Protein AF-K3WLY5-F1 (afdb_monomer_lite)

Radius of gyration: 15.98 Å; chains: 1; bounding box: 33×36×54 Å

Foldseek 3Di:
DDDDDDDPPPQLFEAEEAEDPPAPPRVVVSVLRVVLRVVCSVVSVVVVAHADYEYEDDDPPQQCAWDADPLRPYIYGHQAGPVGSNDGDPSVVRSVRVVVNNVVNPDDDPPPPPDDD

Structure (mmCIF, N/CA/C/O backbone):
data_AF-K3WLY5-F1
#
_entry.id   AF-K3WLY5-F1
#
loop_
_atom_site.group_PDB
_atom_site.id
_atom_site.type_symbol
_atom_site.label_atom_id
_atom_site.label_alt_id
_atom_site.label_comp_id
_atom_site.label_asym_id
_atom_site.label_entity_id
_atom_site.label_seq_id
_atom_site.pdbx_PDB_ins_code
_atom_site.Cartn_x
_atom_site.Cartn_y
_atom_site.Cartn_z
_atom_site.occupancy
_atom_site.B_iso_or_equiv
_atom_site.auth_seq_id
_atom_site.auth_comp_id
_atom_site.auth_asym_id
_atom_site.auth_atom_id
_atom_site.pdbx_PDB_model_num
ATOM 1 N N . MET A 1 1 ? -21.144 -16.301 39.085 1.00 41.06 1 MET A N 1
ATOM 2 C CA . MET A 1 1 ? -20.205 -16.754 38.037 1.00 41.06 1 MET A CA 1
ATOM 3 C C . MET A 1 1 ? -20.958 -16.768 36.715 1.00 41.06 1 MET A C 1
ATOM 5 O O . MET A 1 1 ? -21.636 -17.739 36.417 1.00 41.06 1 MET A O 1
ATOM 9 N N . ALA A 1 2 ? -20.947 -15.645 35.995 1.00 38.16 2 ALA A N 1
ATOM 10 C CA . ALA A 1 2 ? -21.610 -15.505 34.701 1.00 38.16 2 ALA A CA 1
ATOM 11 C C . ALA A 1 2 ? -20.533 -15.454 33.615 1.00 38.16 2 ALA A C 1
ATOM 13 O O . ALA A 1 2 ? -19.669 -14.580 33.631 1.00 38.16 2 ALA A O 1
ATOM 14 N N . MET A 1 3 ? -20.579 -16.426 32.708 1.00 43.91 3 MET A N 1
ATOM 15 C CA . MET A 1 3 ? -19.790 -16.453 31.483 1.00 43.91 3 MET A CA 1
ATOM 16 C C . MET A 1 3 ? -20.284 -15.315 30.580 1.00 43.91 3 MET A C 1
ATOM 18 O O . MET A 1 3 ? -21.345 -15.429 29.967 1.00 43.91 3 MET A O 1
ATOM 22 N N . MET A 1 4 ? -19.545 -14.204 30.510 1.00 43.31 4 MET A N 1
ATOM 23 C CA . MET A 1 4 ? -19.746 -13.222 29.445 1.00 43.31 4 MET A CA 1
ATOM 24 C C . MET A 1 4 ? -19.170 -13.808 28.159 1.00 43.31 4 MET A C 1
ATOM 26 O O . MET A 1 4 ? -17.964 -14.012 28.032 1.00 43.31 4 MET A O 1
ATOM 30 N N . GLN A 1 5 ? -20.065 -14.119 27.226 1.00 39.72 5 GLN A N 1
ATOM 31 C CA . GLN A 1 5 ? -19.727 -14.541 25.876 1.00 39.72 5 GLN A CA 1
ATOM 32 C C . GLN A 1 5 ? -18.883 -13.446 25.212 1.00 39.72 5 GLN A C 1
ATOM 34 O O . GLN A 1 5 ? -19.309 -12.294 25.120 1.00 39.72 5 GLN A O 1
ATOM 39 N N . GLY A 1 6 ? -17.673 -13.805 24.783 1.00 41.97 6 GLY A N 1
ATOM 40 C CA . GLY A 1 6 ? -16.788 -12.921 24.037 1.00 41.97 6 GLY A CA 1
ATOM 41 C C . GLY A 1 6 ? -17.413 -12.570 22.691 1.00 41.97 6 GLY A C 1
ATOM 42 O O . GLY A 1 6 ? -17.393 -13.377 21.764 1.00 41.97 6 GLY A O 1
ATOM 43 N N . GLY A 1 7 ? -17.968 -11.362 22.590 1.00 38.62 7 GLY A N 1
ATOM 44 C CA . GLY A 1 7 ? -18.287 -10.746 21.309 1.00 38.62 7 GLY A CA 1
ATOM 45 C C . GLY A 1 7 ? -17.006 -10.641 20.486 1.00 38.62 7 GLY A C 1
ATOM 46 O O . GLY A 1 7 ? -15.993 -10.149 20.984 1.00 38.62 7 GLY A O 1
ATOM 47 N N . GLY A 1 8 ? -17.029 -11.161 19.256 1.00 41.44 8 GLY A N 1
ATOM 48 C CA . GLY A 1 8 ? -15.882 -11.124 18.355 1.00 41.44 8 GLY A CA 1
ATOM 49 C C . GLY A 1 8 ? -15.352 -9.699 18.246 1.00 41.44 8 GLY A C 1
ATOM 50 O O . GLY A 1 8 ? -16.084 -8.802 17.834 1.00 41.44 8 GLY A O 1
ATOM 51 N N . ALA A 1 9 ? -14.105 -9.489 18.667 1.00 48.44 9 ALA A N 1
ATOM 52 C CA . ALA A 1 9 ? -13.471 -8.185 18.614 1.00 48.44 9 ALA A CA 1
ATOM 53 C C . ALA A 1 9 ? -13.486 -7.694 17.160 1.00 48.44 9 ALA A C 1
ATOM 55 O O . ALA A 1 9 ? -12.812 -8.259 16.296 1.00 48.44 9 ALA A O 1
ATOM 56 N N . GLU A 1 10 ? -14.284 -6.664 16.884 1.00 52.81 10 GLU A N 1
ATOM 57 C CA . GLU A 1 10 ? -14.197 -5.876 15.659 1.00 52.81 10 GLU A CA 1
ATOM 58 C C . GLU A 1 10 ? -12.749 -5.373 15.553 1.00 52.81 10 GLU A C 1
ATOM 60 O O . GLU A 1 10 ? -12.343 -4.453 16.260 1.00 52.81 10 GLU A O 1
ATOM 65 N N . SER A 1 11 ? -11.923 -6.029 14.735 1.00 63.12 11 SER A N 1
ATOM 66 C CA . SER A 1 11 ? -10.518 -5.660 14.619 1.00 63.12 11 SER A CA 1
ATOM 67 C C . SER A 1 11 ? -10.392 -4.361 13.822 1.00 63.12 11 SER A C 1
ATOM 69 O O . SER A 1 11 ? -10.817 -4.270 12.666 1.00 63.12 11 SER A O 1
ATOM 71 N N . PHE A 1 12 ? -9.768 -3.347 14.427 1.00 77.44 12 PHE A N 1
ATOM 72 C CA . PHE A 1 12 ? -9.370 -2.088 13.779 1.00 77.44 12 PHE A CA 1
ATOM 73 C C . PHE A 1 12 ? -8.144 -2.293 12.875 1.00 77.44 12 PHE A C 1
ATOM 75 O O . PHE A 1 12 ? -7.133 -1.603 12.964 1.00 77.44 12 PHE A O 1
ATOM 82 N N . ALA A 1 13 ? -8.226 -3.312 12.025 1.00 84.06 13 ALA A N 1
ATOM 83 C CA . ALA A 1 13 ? -7.150 -3.806 11.187 1.00 84.06 13 ALA A CA 1
ATOM 84 C C . ALA A 1 13 ? -7.502 -3.671 9.702 1.00 84.06 13 ALA A C 1
ATOM 86 O O . ALA A 1 13 ? -8.632 -3.358 9.307 1.00 84.06 13 ALA A O 1
ATOM 87 N N . ILE A 1 14 ? -6.505 -3.930 8.860 1.00 94.12 14 ILE A N 1
ATOM 88 C CA . ILE A 1 14 ? -6.682 -3.982 7.413 1.00 94.12 14 ILE A CA 1
ATOM 89 C C . ILE A 1 14 ? -7.200 -5.368 7.023 1.00 94.12 14 ILE A C 1
ATOM 91 O O . ILE A 1 14 ? -6.548 -6.373 7.281 1.00 94.12 14 ILE A O 1
ATOM 95 N N . GLY A 1 15 ? -8.370 -5.428 6.381 1.00 95.00 15 GLY A N 1
ATOM 96 C CA . GLY A 1 15 ? -9.037 -6.699 6.074 1.00 95.00 15 GLY A CA 1
ATOM 97 C C . GLY A 1 15 ? -8.320 -7.552 5.020 1.00 95.00 15 GLY A C 1
ATOM 98 O O . GLY A 1 15 ? -8.061 -8.731 5.240 1.00 95.00 15 GLY A O 1
ATOM 99 N N . LYS A 1 16 ? -8.031 -6.990 3.840 1.00 97.38 16 LYS A N 1
ATOM 100 C CA . LYS A 1 16 ? -7.299 -7.683 2.763 1.00 97.38 16 LYS A CA 1
ATOM 101 C C . LYS A 1 16 ? -6.189 -6.797 2.218 1.00 97.38 16 LYS A C 1
ATOM 103 O O . LYS A 1 16 ? -6.454 -5.653 1.856 1.00 97.38 16 LYS A O 1
ATOM 108 N N . VAL A 1 17 ? -4.996 -7.363 2.068 1.00 98.31 17 VAL A N 1
ATOM 109 C CA . VAL A 1 17 ? -3.824 -6.701 1.483 1.00 98.31 17 VAL A CA 1
ATOM 110 C C . VAL A 1 17 ? -3.459 -7.395 0.172 1.00 98.31 17 VAL A C 1
ATOM 112 O O . VAL A 1 17 ? -3.335 -8.620 0.156 1.00 98.31 17 VAL A O 1
ATOM 115 N N . ARG A 1 18 ? -3.359 -6.662 -0.947 1.00 98.44 18 ARG A N 1
ATOM 116 C CA . ARG A 1 18 ? -3.103 -7.274 -2.269 1.00 98.44 18 ARG A CA 1
ATOM 117 C C . ARG A 1 18 ? -2.211 -6.435 -3.183 1.00 98.44 18 ARG A C 1
ATOM 119 O O . ARG A 1 18 ? -2.616 -5.353 -3.602 1.00 98.44 18 ARG A O 1
ATOM 126 N N . ALA A 1 19 ? -1.084 -7.008 -3.592 1.00 98.44 19 ALA A N 1
ATOM 127 C CA . ALA A 1 19 ? -0.271 -6.525 -4.708 1.00 98.44 19 ALA A CA 1
ATOM 128 C C . ALA A 1 19 ? -0.872 -6.880 -6.088 1.00 98.44 19 ALA A C 1
ATOM 130 O O . ALA A 1 19 ? -1.716 -7.779 -6.215 1.00 98.44 19 ALA A O 1
ATOM 131 N N . LEU A 1 20 ? -0.420 -6.197 -7.144 1.00 97.94 20 LEU A N 1
ATOM 132 C CA . LEU A 1 20 ? -0.812 -6.461 -8.529 1.00 97.94 20 LEU A CA 1
ATOM 133 C C . LEU A 1 20 ? -0.248 -7.804 -9.011 1.00 97.94 20 LEU A C 1
ATOM 135 O O . LEU A 1 20 ? 0.957 -8.034 -9.019 1.00 97.94 20 LEU A O 1
ATOM 139 N N . VAL A 1 21 ? -1.130 -8.687 -9.487 1.00 95.62 21 VAL A N 1
ATOM 140 C CA . VAL A 1 21 ? -0.780 -10.079 -9.833 1.00 95.62 21 VAL A CA 1
ATOM 141 C C . VAL A 1 21 ? 0.187 -10.180 -11.019 1.00 95.62 21 VAL A C 1
ATOM 143 O O . VAL A 1 21 ? 1.036 -11.061 -11.040 1.00 95.62 21 VAL A O 1
ATOM 146 N N . ARG A 1 22 ? 0.074 -9.284 -12.006 1.00 93.94 22 ARG A N 1
ATOM 147 C CA . ARG A 1 22 ? 0.825 -9.343 -13.275 1.00 93.94 22 ARG A CA 1
ATOM 148 C C . ARG A 1 22 ? 1.984 -8.339 -13.340 1.00 93.94 22 ARG A C 1
ATOM 150 O O . ARG A 1 22 ? 2.295 -7.828 -14.413 1.00 93.94 22 ARG A O 1
ATOM 157 N N . ARG A 1 23 ? 2.586 -7.997 -12.196 1.00 93.38 23 ARG A N 1
ATOM 158 C CA . ARG A 1 23 ? 3.748 -7.096 -12.116 1.00 93.38 23 ARG A CA 1
ATOM 159 C C . ARG A 1 23 ? 5.001 -7.850 -11.654 1.00 93.38 23 ARG A C 1
ATOM 161 O O . ARG A 1 23 ? 4.881 -8.781 -10.858 1.00 93.38 23 ARG A O 1
ATOM 168 N N . PRO A 1 24 ? 6.198 -7.461 -12.133 1.00 95.38 24 PRO A N 1
ATOM 169 C CA . PRO A 1 24 ? 7.446 -8.086 -11.705 1.00 95.38 24 PRO A CA 1
ATOM 170 C C . PRO A 1 24 ? 7.650 -7.894 -10.201 1.00 95.38 24 PRO A C 1
ATOM 172 O O . PRO A 1 24 ? 7.224 -6.884 -9.639 1.00 95.38 24 PRO A O 1
ATOM 175 N N . ARG A 1 25 ? 8.327 -8.840 -9.543 1.00 97.38 25 ARG A N 1
ATOM 176 C CA . ARG A 1 25 ? 8.603 -8.772 -8.095 1.00 97.38 25 ARG A CA 1
ATOM 177 C C . ARG A 1 25 ? 7.329 -8.610 -7.250 1.00 97.38 25 ARG A C 1
ATOM 179 O O . ARG A 1 25 ? 7.289 -7.832 -6.301 1.00 97.38 25 ARG A O 1
ATOM 186 N N . ARG A 1 26 ? 6.250 -9.304 -7.628 1.00 97.62 26 ARG A N 1
ATOM 187 C CA . ARG A 1 26 ? 4.959 -9.272 -6.917 1.00 97.62 26 ARG A CA 1
ATOM 188 C C . ARG A 1 26 ? 5.113 -9.569 -5.423 1.00 97.62 26 ARG A C 1
ATOM 190 O O . ARG A 1 26 ? 4.464 -8.919 -4.614 1.00 97.62 26 ARG A O 1
ATOM 197 N N . ASP A 1 27 ? 5.940 -10.541 -5.062 1.00 98.31 27 ASP A N 1
ATOM 198 C CA . ASP A 1 27 ? 6.056 -10.964 -3.665 1.00 98.31 27 ASP A CA 1
ATOM 199 C C . ASP A 1 27 ? 6.749 -9.898 -2.803 1.00 98.31 27 ASP A C 1
ATOM 201 O O . ASP A 1 27 ? 6.334 -9.669 -1.671 1.00 98.31 27 ASP A O 1
ATOM 205 N N . ASP A 1 28 ? 7.714 -9.158 -3.363 1.00 98.44 28 ASP A N 1
ATOM 206 C CA . ASP A 1 28 ? 8.297 -7.976 -2.711 1.00 98.44 28 ASP A CA 1
ATOM 207 C C . ASP A 1 28 ? 7.245 -6.874 -2.523 1.00 98.44 28 ASP A C 1
ATOM 209 O O . ASP A 1 28 ? 7.146 -6.278 -1.454 1.00 98.44 28 ASP A O 1
ATOM 213 N N . ALA A 1 29 ? 6.409 -6.637 -3.540 1.00 98.69 29 ALA A N 1
ATOM 214 C CA . ALA A 1 29 ? 5.308 -5.678 -3.459 1.00 98.69 29 ALA A CA 1
ATOM 215 C C . ALA A 1 29 ? 4.285 -6.060 -2.375 1.00 98.69 29 ALA A C 1
ATOM 217 O O . ALA A 1 29 ? 3.793 -5.201 -1.644 1.00 98.69 29 ALA A O 1
ATOM 218 N N . GLN A 1 30 ? 3.978 -7.354 -2.251 1.00 98.75 30 GLN A N 1
ATOM 219 C CA . GLN A 1 30 ? 3.082 -7.870 -1.220 1.00 98.75 30 GLN A CA 1
ATOM 220 C C . GLN A 1 30 ? 3.673 -7.642 0.178 1.00 98.75 30 GLN A C 1
ATOM 222 O O . GLN A 1 30 ? 2.979 -7.100 1.036 1.00 98.75 30 GLN A O 1
ATOM 227 N N . LYS A 1 31 ? 4.960 -7.962 0.375 1.00 98.62 31 LYS A N 1
ATOM 228 C CA . LYS A 1 31 ? 5.676 -7.711 1.635 1.00 98.62 31 LYS A CA 1
ATOM 229 C C . LYS A 1 31 ? 5.694 -6.228 2.000 1.00 98.62 31 LYS A C 1
ATOM 231 O O . LYS A 1 31 ? 5.446 -5.892 3.151 1.00 98.62 31 LYS A O 1
ATOM 236 N N . LEU A 1 32 ? 5.921 -5.337 1.030 1.00 98.69 32 LEU A N 1
ATOM 237 C CA . LEU A 1 32 ? 5.873 -3.888 1.257 1.00 98.69 32 LEU A CA 1
ATOM 238 C C . LEU A 1 32 ? 4.495 -3.435 1.754 1.00 98.69 32 LEU A C 1
ATOM 240 O O . LEU A 1 32 ? 4.413 -2.703 2.736 1.00 98.69 32 LEU A O 1
ATOM 244 N N . LEU A 1 33 ? 3.404 -3.890 1.130 1.00 98.69 33 LEU A N 1
ATOM 245 C CA . LEU A 1 33 ? 2.054 -3.540 1.585 1.00 98.69 33 LEU A CA 1
ATOM 246 C C . LEU A 1 33 ? 1.736 -4.093 2.978 1.00 98.69 33 LEU A C 1
ATOM 248 O O . LEU A 1 33 ? 1.077 -3.417 3.765 1.00 98.69 33 LEU A O 1
ATOM 252 N N . GLU A 1 34 ? 2.179 -5.311 3.287 1.00 98.56 34 GLU A N 1
ATOM 253 C CA . GLU A 1 34 ? 2.018 -5.915 4.615 1.00 98.56 34 GLU A CA 1
ATOM 254 C C . GLU A 1 34 ? 2.825 -5.157 5.674 1.00 98.56 34 GLU A C 1
ATOM 256 O O . GLU A 1 34 ? 2.324 -4.900 6.769 1.00 98.56 34 GLU A O 1
ATOM 261 N N . GLN A 1 35 ? 4.032 -4.709 5.326 1.00 98.56 35 GLN A N 1
ATOM 262 C CA . GLN A 1 35 ? 4.852 -3.870 6.189 1.00 98.56 35 GLN A CA 1
ATOM 263 C C . GLN A 1 35 ? 4.186 -2.509 6.438 1.00 98.56 35 GLN A C 1
ATOM 265 O O . GLN A 1 35 ? 4.100 -2.085 7.591 1.00 98.56 35 GLN A O 1
ATOM 270 N N . ILE A 1 36 ? 3.6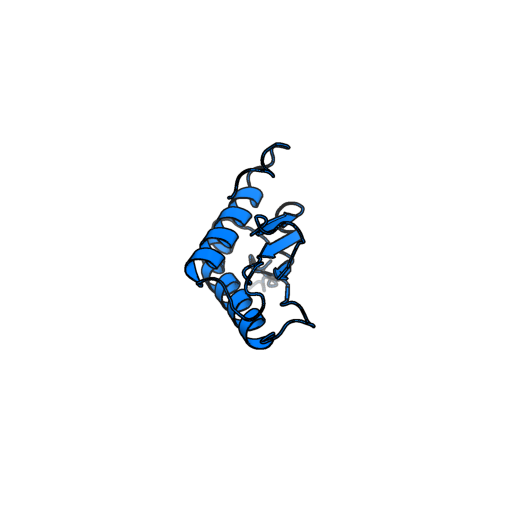54 -1.854 5.400 1.00 98.62 36 ILE A N 1
ATOM 271 C CA . ILE A 1 36 ? 2.869 -0.614 5.534 1.00 98.62 36 ILE A CA 1
ATOM 272 C C . ILE A 1 36 ? 1.668 -0.847 6.461 1.00 98.62 36 ILE A C 1
ATOM 274 O O . ILE A 1 36 ? 1.447 -0.072 7.391 1.00 98.62 36 ILE A O 1
ATOM 278 N N . ALA A 1 37 ? 0.919 -1.934 6.247 1.00 98.06 37 ALA A N 1
ATOM 279 C CA . ALA A 1 37 ? -0.239 -2.298 7.060 1.00 98.06 37 ALA A CA 1
ATOM 280 C C . ALA A 1 37 ? 0.114 -2.459 8.546 1.00 98.06 37 ALA A C 1
ATOM 282 O O . ALA A 1 37 ? -0.621 -1.971 9.406 1.00 98.06 37 ALA A O 1
ATOM 283 N N . ALA A 1 38 ? 1.243 -3.105 8.846 1.00 97.62 38 ALA A N 1
ATOM 284 C CA . ALA A 1 38 ? 1.728 -3.278 10.210 1.00 97.62 38 ALA A CA 1
ATOM 285 C C . ALA A 1 38 ? 2.099 -1.937 10.869 1.00 97.62 38 ALA A C 1
ATOM 287 O O . ALA A 1 38 ? 1.724 -1.700 12.015 1.00 97.62 38 ALA A O 1
ATOM 288 N N . HIS A 1 39 ? 2.770 -1.036 10.142 1.00 98.12 39 HIS A N 1
ATOM 289 C CA . HIS A 1 39 ? 3.214 0.257 10.684 1.00 98.12 39 HIS A CA 1
ATOM 290 C C . HIS A 1 39 ? 2.051 1.186 11.042 1.00 98.12 39 HIS A C 1
ATOM 292 O O . HIS A 1 39 ? 2.142 1.942 12.007 1.00 98.12 39 HIS A O 1
ATOM 298 N N . VAL A 1 40 ? 0.943 1.127 10.300 1.00 97.38 40 VAL A N 1
ATOM 299 C CA . VAL A 1 40 ? -0.223 1.984 10.566 1.00 97.38 40 VAL A CA 1
ATOM 300 C C . VAL A 1 40 ? -1.228 1.374 11.542 1.00 97.38 40 VAL A C 1
ATOM 302 O O . VAL A 1 40 ? -2.151 2.068 11.968 1.00 97.38 40 VAL A O 1
ATOM 305 N N . LEU A 1 41 ? -1.066 0.106 11.933 1.00 96.19 41 LEU A N 1
ATOM 306 C CA . LEU A 1 41 ? -1.984 -0.578 12.849 1.00 96.19 41 LEU A CA 1
ATOM 307 C C . LEU A 1 41 ? -2.214 0.184 14.173 1.00 96.19 41 LEU A C 1
ATOM 309 O O . LEU A 1 41 ? -3.377 0.288 14.582 1.00 96.19 41 LEU A O 1
ATOM 313 N N . PRO A 1 42 ? -1.191 0.780 14.828 1.00 96.31 42 PRO A N 1
ATOM 314 C CA . PRO A 1 42 ? -1.409 1.586 16.030 1.00 96.31 42 PRO A CA 1
ATOM 315 C C . PRO A 1 42 ? -2.342 2.779 15.785 1.00 96.31 42 PRO A C 1
ATOM 317 O O . PRO A 1 42 ? -3.215 3.049 16.607 1.00 96.31 42 PRO A O 1
ATOM 320 N N . ILE A 1 43 ? -2.221 3.447 14.631 1.00 95.38 43 ILE A N 1
ATOM 321 C CA . ILE A 1 43 ? -3.085 4.574 14.246 1.00 95.38 43 ILE A CA 1
ATOM 322 C C . ILE A 1 43 ? -4.514 4.088 14.015 1.00 95.38 43 ILE A C 1
ATOM 324 O O . ILE A 1 43 ? -5.454 4.703 14.519 1.00 95.38 43 ILE A O 1
ATOM 328 N N . LEU A 1 44 ? -4.685 2.979 13.286 1.00 94.75 44 LEU A N 1
ATOM 329 C CA . LEU A 1 44 ? -6.010 2.410 13.036 1.00 94.75 44 LEU A CA 1
ATOM 330 C C . LEU A 1 44 ? -6.716 2.057 14.347 1.00 94.75 44 LEU A C 1
ATOM 332 O O . LEU A 1 44 ? -7.890 2.373 14.520 1.00 94.75 44 LEU A O 1
ATOM 336 N N . THR A 1 45 ? -5.969 1.487 15.291 1.00 93.44 45 THR A N 1
ATOM 337 C CA . THR A 1 45 ? -6.475 1.081 16.604 1.00 93.44 45 THR A CA 1
ATOM 338 C C . THR A 1 45 ? -6.869 2.290 17.446 1.00 93.44 45 THR A C 1
ATOM 340 O O . THR A 1 45 ? -8.001 2.373 17.908 1.00 93.44 45 THR A O 1
ATOM 343 N N . GLN A 1 46 ? -5.971 3.267 17.602 1.00 93.62 46 GLN A N 1
ATOM 344 C CA . GLN A 1 46 ? -6.217 4.465 18.415 1.00 93.62 46 GLN A CA 1
ATOM 345 C C . GLN A 1 46 ? -7.352 5.339 17.873 1.00 93.62 46 GLN A C 1
ATOM 347 O O . GLN A 1 46 ? -8.025 6.027 18.638 1.00 93.62 46 GLN A O 1
ATOM 352 N N . ARG A 1 47 ? -7.551 5.349 16.552 1.00 92.00 47 ARG A N 1
ATOM 353 C CA . ARG A 1 47 ? -8.587 6.148 15.884 1.00 92.00 47 ARG A CA 1
ATOM 354 C C . ARG A 1 47 ? -9.860 5.360 15.581 1.00 92.00 47 ARG A C 1
ATOM 356 O O . ARG A 1 47 ? -10.764 5.917 14.961 1.00 92.00 47 ARG A O 1
ATOM 363 N N . CYS A 1 48 ? -9.931 4.090 15.980 1.00 92.44 48 CYS A N 1
ATOM 364 C CA . CYS A 1 48 ? -11.024 3.178 15.640 1.00 92.44 48 CYS A CA 1
ATOM 365 C C . CYS A 1 48 ? -11.311 3.119 14.123 1.00 92.44 48 CYS A C 1
ATOM 367 O O . CYS A 1 48 ? -12.458 2.990 13.692 1.00 92.44 48 CYS A O 1
ATOM 369 N N . PHE A 1 49 ? -10.277 3.256 13.287 1.00 94.06 49 PHE A N 1
ATOM 370 C CA . PHE A 1 49 ? -10.418 3.189 11.836 1.00 94.06 49 PHE A CA 1
ATOM 371 C C . PHE A 1 49 ? -10.479 1.747 11.359 1.00 94.06 49 PHE A C 1
ATOM 373 O O . PHE A 1 49 ? -9.787 0.860 11.857 1.00 94.06 49 PHE A O 1
ATOM 380 N N . ARG A 1 50 ? -11.265 1.534 10.303 1.00 93.69 50 ARG A N 1
ATOM 381 C CA . ARG A 1 50 ? -11.369 0.243 9.636 1.00 93.69 50 ARG A CA 1
ATOM 382 C C . ARG A 1 50 ? -11.105 0.389 8.148 1.00 93.69 50 ARG A C 1
ATOM 384 O O . ARG A 1 50 ? -11.839 1.077 7.444 1.00 93.69 50 ARG A O 1
ATOM 391 N N . VAL A 1 51 ? -10.087 -0.317 7.664 1.00 96.12 51 VAL A N 1
ATOM 392 C CA . VAL A 1 51 ? -9.753 -0.374 6.237 1.00 96.12 51 VAL A CA 1
ATOM 393 C C . VAL A 1 51 ? -10.075 -1.769 5.715 1.00 96.12 51 VAL A C 1
ATOM 395 O O . VAL A 1 51 ? -9.461 -2.760 6.097 1.00 96.12 51 VAL A O 1
ATOM 398 N N . ARG A 1 52 ? -11.050 -1.891 4.813 1.00 96.81 52 ARG A N 1
ATOM 399 C CA . ARG A 1 52 ? -11.459 -3.202 4.281 1.00 96.81 52 ARG A CA 1
ATOM 400 C C . ARG A 1 52 ? -10.414 -3.787 3.337 1.00 96.81 52 ARG A C 1
ATOM 402 O O . ARG A 1 52 ? -10.238 -5.005 3.306 1.00 96.81 52 ARG A O 1
ATOM 409 N N . ARG A 1 53 ? -9.762 -2.944 2.531 1.00 98.00 53 ARG A N 1
ATOM 410 C CA . ARG A 1 53 ? -8.783 -3.366 1.523 1.00 98.00 53 ARG A CA 1
ATOM 411 C C . ARG A 1 53 ? -7.661 -2.346 1.381 1.00 98.00 53 ARG A C 1
ATOM 413 O O . ARG A 1 53 ? -7.955 -1.186 1.125 1.00 98.00 53 ARG A O 1
ATOM 420 N N . LEU A 1 54 ? -6.421 -2.812 1.449 1.00 98.56 54 LEU A N 1
ATOM 421 C CA . LEU A 1 54 ? -5.225 -2.091 1.020 1.00 98.56 54 LEU A CA 1
ATOM 422 C C . LEU A 1 54 ? -4.689 -2.772 -0.242 1.00 98.56 54 LEU A C 1
ATOM 424 O O . LEU A 1 54 ? -4.478 -3.987 -0.248 1.00 98.56 54 LEU A O 1
ATOM 428 N N . GLN A 1 55 ? -4.528 -2.030 -1.332 1.00 98.69 55 GLN A N 1
ATOM 429 C CA . GLN A 1 55 ? -4.143 -2.617 -2.613 1.00 98.69 55 GLN A CA 1
ATOM 430 C C . GLN A 1 55 ? -3.080 -1.792 -3.329 1.00 98.69 55 GLN A C 1
ATOM 432 O O . GLN A 1 55 ? -3.114 -0.567 -3.315 1.00 98.69 55 GLN A O 1
ATOM 437 N N . GLU A 1 56 ? -2.178 -2.473 -4.027 1.00 98.75 56 GLU A N 1
ATOM 438 C CA . GLU A 1 56 ? -1.351 -1.819 -5.035 1.00 98.75 56 GLU A CA 1
ATOM 439 C C . GLU A 1 56 ? -2.221 -1.395 -6.227 1.00 98.75 56 GLU A C 1
ATOM 441 O O . GLU A 1 56 ? -3.105 -2.139 -6.669 1.00 98.75 56 GLU A O 1
ATOM 446 N N . PHE A 1 57 ? -1.927 -0.226 -6.789 1.00 98.12 57 PHE A N 1
ATOM 447 C CA . PHE A 1 57 ? -2.397 0.166 -8.116 1.00 98.12 57 PHE A CA 1
ATOM 448 C C . PHE A 1 57 ? -1.280 0.777 -8.967 1.00 98.12 57 PHE A C 1
ATOM 450 O O . PHE A 1 57 ? -0.177 1.049 -8.494 1.00 98.12 57 PHE A O 1
ATOM 457 N N . PHE A 1 58 ? -1.564 0.958 -10.254 1.00 97.50 58 PHE A N 1
ATOM 458 C CA . PHE A 1 58 ? -0.648 1.593 -11.197 1.00 97.50 58 PHE A CA 1
ATOM 459 C C . PHE A 1 58 ? -1.461 2.374 -12.241 1.00 97.50 58 PHE A C 1
ATOM 461 O O . PHE A 1 58 ? -1.661 1.875 -13.351 1.00 97.50 58 PHE A O 1
ATOM 468 N N . PRO A 1 59 ? -2.029 3.533 -11.859 1.00 96.50 59 PRO A N 1
ATOM 469 C CA . PRO A 1 59 ? -2.858 4.341 -12.751 1.00 96.50 59 PRO A CA 1
ATOM 470 C C . PRO A 1 59 ? -2.042 4.919 -13.918 1.00 96.50 59 PRO A C 1
ATOM 472 O O . PRO A 1 59 ? -0.809 4.935 -13.891 1.00 96.50 59 PRO A O 1
ATOM 475 N N . THR A 1 60 ? -2.729 5.400 -14.954 1.00 95.00 60 THR A N 1
ATOM 476 C CA . THR A 1 60 ? -2.096 6.097 -16.087 1.00 95.00 60 THR A CA 1
ATOM 477 C C . THR A 1 60 ? -1.522 7.447 -15.675 1.00 95.00 60 THR A C 1
ATOM 479 O O . THR A 1 60 ? -0.447 7.802 -16.143 1.00 95.00 60 THR A O 1
ATOM 482 N N . ASN A 1 61 ? -2.190 8.163 -14.763 1.00 95.50 61 ASN A N 1
ATOM 483 C CA . ASN A 1 61 ? -1.652 9.387 -14.179 1.00 95.50 61 ASN A CA 1
ATOM 484 C C . ASN A 1 61 ? -0.408 9.055 -13.318 1.00 95.50 61 ASN A C 1
ATOM 486 O O . ASN A 1 61 ? -0.544 8.327 -12.323 1.00 95.50 61 ASN A O 1
ATOM 490 N N . PRO A 1 62 ? 0.799 9.543 -13.676 1.00 94.62 62 PRO A N 1
ATOM 491 C CA . PRO A 1 62 ? 2.022 9.256 -12.927 1.00 94.62 62 PRO A CA 1
ATOM 492 C C . PRO A 1 62 ? 2.042 9.905 -11.537 1.00 94.62 62 PRO A C 1
ATOM 494 O O . PRO A 1 62 ? 2.692 9.369 -10.643 1.00 94.62 62 PRO A O 1
ATOM 497 N N . HIS A 1 63 ? 1.287 10.989 -11.359 1.00 94.06 63 HIS A N 1
ATOM 498 C CA . HIS A 1 63 ? 1.198 11.796 -10.141 1.00 94.06 63 HIS A CA 1
ATOM 499 C C . HIS A 1 63 ? 0.299 11.177 -9.065 1.00 94.06 63 HIS A C 1
ATOM 501 O O . HIS A 1 63 ? 0.434 11.447 -7.878 1.00 94.06 63 HIS A O 1
ATOM 507 N N . LEU A 1 64 ? -0.596 10.264 -9.453 1.00 96.00 64 LEU A N 1
ATOM 508 C CA . LEU A 1 64 ? -1.500 9.622 -8.507 1.00 96.00 64 LEU A CA 1
ATOM 509 C C . LEU A 1 64 ? -0.761 8.533 -7.707 1.00 96.00 64 LEU A C 1
ATOM 511 O O . LEU A 1 64 ? -0.546 7.416 -8.202 1.00 96.00 64 LEU A O 1
ATOM 515 N N . LEU A 1 65 ? -0.366 8.882 -6.477 1.00 97.88 65 LEU A N 1
ATOM 516 C CA . LEU A 1 65 ? 0.392 8.022 -5.559 1.00 97.88 65 LEU A CA 1
ATOM 517 C C . LEU A 1 65 ? -0.495 7.216 -4.599 1.00 97.88 65 LEU A C 1
ATOM 519 O O . LEU A 1 65 ? -0.148 6.085 -4.259 1.00 97.88 65 LEU A O 1
ATOM 523 N N . GLY A 1 66 ? -1.648 7.752 -4.205 1.00 97.69 66 GLY A N 1
ATOM 524 C CA . GLY A 1 66 ? -2.586 7.122 -3.278 1.00 97.69 66 GLY A CA 1
ATOM 525 C C . GLY A 1 66 ? -4.037 7.432 -3.635 1.00 97.69 66 GLY A C 1
ATOM 526 O O . GLY A 1 66 ? -4.307 8.326 -4.435 1.00 97.69 66 GLY A O 1
ATOM 527 N N . MET A 1 67 ? -4.975 6.626 -3.129 1.00 96.75 67 MET A N 1
ATOM 528 C CA . MET A 1 67 ? -6.405 6.937 -3.225 1.00 96.75 67 MET A CA 1
ATOM 529 C C . MET A 1 67 ? -7.229 6.189 -2.175 1.00 96.75 67 MET A C 1
ATOM 531 O O . MET A 1 67 ? -7.307 4.956 -2.195 1.00 96.75 67 MET A O 1
ATOM 535 N N . ASN A 1 68 ? -7.932 6.929 -1.323 1.00 96.25 68 ASN A N 1
ATOM 536 C CA . ASN A 1 68 ? -8.904 6.415 -0.367 1.00 96.25 68 ASN A CA 1
ATOM 537 C C . ASN A 1 68 ? -10.330 6.471 -0.936 1.00 96.25 68 ASN A C 1
ATOM 539 O O . ASN A 1 68 ? -10.925 7.529 -1.121 1.00 96.25 68 ASN A O 1
ATOM 543 N N . VAL A 1 69 ? -10.912 5.300 -1.178 1.00 94.44 69 VAL A N 1
ATOM 544 C CA . VAL A 1 69 ? -12.279 5.136 -1.672 1.00 94.44 69 VAL A CA 1
ATOM 545 C C . VAL A 1 69 ? -13.226 4.882 -0.504 1.00 94.44 69 VAL A C 1
ATOM 547 O O . VAL A 1 69 ? -13.088 3.886 0.217 1.00 94.44 69 VAL A O 1
ATOM 550 N N . ASN A 1 70 ? -14.247 5.736 -0.389 1.00 91.81 70 ASN A N 1
ATOM 551 C CA . ASN A 1 70 ? -15.349 5.628 0.571 1.00 91.81 70 ASN A CA 1
ATOM 552 C C . ASN A 1 70 ? -14.868 5.394 2.013 1.00 91.81 70 ASN A C 1
ATOM 554 O O . ASN A 1 70 ? -15.306 4.438 2.653 1.00 91.81 70 ASN A O 1
ATOM 558 N N . LYS A 1 71 ? -13.951 6.238 2.511 1.00 90.75 71 LYS A N 1
ATOM 559 C CA . LYS A 1 71 ? -13.444 6.199 3.896 1.00 90.75 71 LYS A CA 1
ATOM 560 C C . LYS A 1 71 ? -13.000 4.793 4.323 1.00 90.75 71 LYS A C 1
ATOM 562 O O . LYS A 1 71 ? -13.518 4.216 5.275 1.00 90.75 71 LYS A O 1
ATOM 567 N N . GLY A 1 72 ? -12.051 4.218 3.588 1.00 91.69 72 GLY A N 1
ATOM 568 C CA . GLY A 1 72 ? -11.396 2.964 3.965 1.00 91.69 72 GLY A CA 1
ATOM 569 C C . GLY A 1 72 ? -12.077 1.704 3.440 1.00 91.69 72 GLY A C 1
ATOM 570 O O . GLY A 1 72 ? -11.603 0.596 3.696 1.00 91.69 72 GLY A O 1
ATOM 571 N N . VAL A 1 73 ? -13.132 1.808 2.623 1.00 95.50 73 VAL A N 1
ATOM 572 C CA . VAL A 1 73 ? -13.623 0.645 1.855 1.00 95.50 73 VAL A CA 1
ATOM 573 C C . VAL A 1 73 ? -12.522 0.102 0.941 1.00 95.50 73 VAL A C 1
ATOM 575 O O . VAL A 1 73 ? -12.449 -1.110 0.688 1.00 95.50 73 VAL A O 1
ATOM 578 N N . LYS A 1 74 ? -11.666 0.983 0.426 1.00 96.50 74 LYS A N 1
ATOM 579 C CA . LYS A 1 74 ? -10.441 0.601 -0.262 1.00 96.50 74 LYS A CA 1
ATOM 580 C C . LYS A 1 74 ? -9.432 1.739 -0.203 1.00 96.50 74 LYS A C 1
ATOM 582 O O . LYS A 1 74 ? -9.799 2.864 -0.498 1.00 96.50 74 LYS A O 1
ATOM 587 N N . ILE A 1 75 ? -8.186 1.430 0.112 1.00 98.19 75 ILE A N 1
ATOM 588 C CA . ILE A 1 75 ? -7.061 2.343 -0.051 1.00 98.19 75 ILE A CA 1
ATOM 589 C C . ILE A 1 75 ? -6.133 1.747 -1.102 1.00 98.19 75 ILE A C 1
ATOM 591 O O . ILE A 1 75 ? -5.802 0.558 -1.046 1.00 98.19 75 ILE A O 1
ATOM 595 N N . TYR A 1 76 ? -5.760 2.568 -2.073 1.00 98.56 76 TYR A N 1
ATOM 596 C CA . TYR A 1 76 ? -4.746 2.242 -3.057 1.00 98.56 76 TYR A CA 1
ATOM 597 C C . TYR A 1 76 ? -3.445 2.966 -2.754 1.00 98.56 76 TYR A C 1
ATOM 599 O O . TYR A 1 76 ? -3.482 4.123 -2.351 1.00 98.56 76 TYR A O 1
ATOM 607 N N . ILE A 1 77 ? -2.323 2.292 -3.006 1.00 98.56 77 ILE A N 1
ATOM 608 C CA . ILE A 1 77 ? -0.979 2.874 -2.958 1.00 98.56 77 ILE A CA 1
ATOM 609 C C . ILE A 1 77 ? -0.226 2.478 -4.230 1.00 98.56 77 ILE A C 1
ATOM 611 O O . ILE A 1 77 ? -0.246 1.317 -4.654 1.00 98.56 77 ILE A O 1
ATOM 615 N N . ARG A 1 78 ? 0.447 3.440 -4.858 1.00 98.50 78 ARG A N 1
ATOM 616 C CA . ARG A 1 78 ? 1.345 3.220 -5.991 1.00 98.50 78 ARG A CA 1
ATOM 617 C C . ARG A 1 78 ? 2.697 2.845 -5.414 1.00 98.50 78 ARG A C 1
ATOM 619 O O . ARG A 1 78 ? 3.415 3.687 -4.896 1.00 98.50 78 ARG A O 1
ATOM 626 N N . LEU A 1 79 ? 3.072 1.581 -5.557 1.00 98.69 79 LEU A N 1
ATOM 627 C CA . LEU A 1 79 ? 4.371 1.111 -5.069 1.00 98.69 79 LEU A CA 1
ATOM 628 C C . LEU A 1 79 ? 5.523 1.454 -6.019 1.00 98.69 79 LEU A C 1
ATOM 630 O O . LEU A 1 79 ? 6.682 1.441 -5.616 1.00 98.69 79 LEU A O 1
ATOM 634 N N . ARG A 1 80 ? 5.208 1.711 -7.292 1.00 98.31 80 ARG A N 1
ATOM 635 C CA . ARG A 1 80 ? 6.168 1.713 -8.399 1.00 98.31 80 ARG A CA 1
ATOM 636 C C . ARG A 1 80 ? 6.185 3.060 -9.124 1.00 98.31 80 ARG A C 1
ATOM 638 O O . ARG A 1 80 ? 5.107 3.523 -9.531 1.00 98.31 80 ARG A O 1
ATOM 645 N N . PRO A 1 81 ? 7.369 3.642 -9.378 1.00 97.50 81 PRO A N 1
ATOM 646 C CA . PRO A 1 81 ? 7.497 4.820 -10.227 1.00 97.50 81 PRO A CA 1
ATOM 647 C C . PRO A 1 81 ? 6.942 4.563 -11.631 1.00 97.50 81 PRO A C 1
ATOM 649 O O . PRO A 1 81 ? 7.078 3.466 -12.179 1.00 97.50 81 PRO A O 1
ATOM 652 N N . ALA A 1 82 ? 6.319 5.577 -12.236 1.00 96.62 82 ALA A N 1
ATOM 653 C CA . ALA A 1 82 ? 5.749 5.454 -13.579 1.00 96.62 82 ALA A CA 1
ATOM 654 C C . ALA A 1 82 ? 6.823 5.193 -14.652 1.00 96.62 82 ALA A C 1
ATOM 656 O O . ALA A 1 82 ? 6.611 4.384 -15.552 1.00 96.62 82 ALA A O 1
ATOM 657 N N . ASN A 1 83 ? 7.988 5.830 -14.510 1.00 96.50 83 ASN A N 1
ATOM 658 C CA . ASN A 1 83 ? 9.144 5.699 -15.401 1.00 96.50 83 ASN A CA 1
ATOM 659 C C . ASN A 1 83 ? 10.024 4.468 -15.110 1.00 96.50 83 ASN A C 1
ATOM 661 O O . ASN A 1 83 ? 10.887 4.137 -15.917 1.00 96.50 83 ASN A O 1
ATOM 665 N N . ALA A 1 84 ? 9.813 3.781 -13.984 1.00 96.12 84 ALA A N 1
ATOM 666 C CA . ALA A 1 84 ? 10.599 2.619 -13.575 1.00 96.12 84 ALA A CA 1
ATOM 667 C C . ALA A 1 84 ? 9.714 1.543 -12.906 1.00 96.12 84 ALA A C 1
ATOM 669 O O . ALA A 1 84 ? 9.873 1.240 -11.726 1.00 96.12 84 ALA A O 1
ATOM 670 N N . PRO A 1 85 ? 8.786 0.896 -13.641 1.00 93.94 85 PRO A N 1
ATOM 671 C CA . PRO A 1 85 ? 7.837 -0.064 -13.061 1.00 93.94 85 PRO A CA 1
ATOM 672 C C . PRO A 1 85 ? 8.481 -1.350 -12.499 1.00 93.94 85 PRO A C 1
ATOM 674 O O . PRO A 1 85 ? 7.808 -2.146 -11.836 1.00 93.94 85 PRO A O 1
ATOM 677 N N . GLY A 1 86 ? 9.769 -1.587 -12.773 1.00 96.12 86 GLY A N 1
ATOM 678 C CA . GLY A 1 86 ? 10.548 -2.699 -12.215 1.00 96.12 86 GLY A CA 1
ATOM 679 C C . GLY A 1 86 ? 11.110 -2.439 -10.811 1.00 96.12 86 GLY A C 1
ATOM 680 O O . GLY A 1 86 ? 11.566 -3.382 -10.160 1.00 96.12 86 GLY A O 1
ATOM 681 N N . THR A 1 87 ? 11.071 -1.191 -10.339 1.00 97.56 87 THR A N 1
ATOM 682 C CA . THR A 1 87 ? 11.558 -0.779 -9.018 1.00 97.56 87 THR A CA 1
ATOM 683 C C . THR A 1 87 ? 10.402 -0.332 -8.122 1.00 97.56 87 THR A C 1
ATOM 685 O O . THR A 1 87 ? 9.243 -0.291 -8.543 1.00 97.56 87 THR A O 1
ATOM 688 N N . PHE A 1 88 ? 10.720 -0.040 -6.862 1.00 98.62 88 PHE A N 1
ATOM 689 C CA . PHE A 1 88 ? 9.775 0.462 -5.871 1.00 98.62 88 PHE A CA 1
ATOM 690 C C . PHE A 1 88 ? 10.218 1.833 -5.374 1.00 98.62 88 PHE A C 1
ATOM 692 O O . PHE A 1 88 ? 11.413 2.133 -5.380 1.00 98.62 88 PHE A O 1
ATOM 699 N N . PHE A 1 89 ? 9.261 2.644 -4.929 1.00 98.44 89 PHE A N 1
ATOM 700 C CA . PHE A 1 89 ? 9.582 3.816 -4.121 1.00 98.44 89 PHE A CA 1
ATO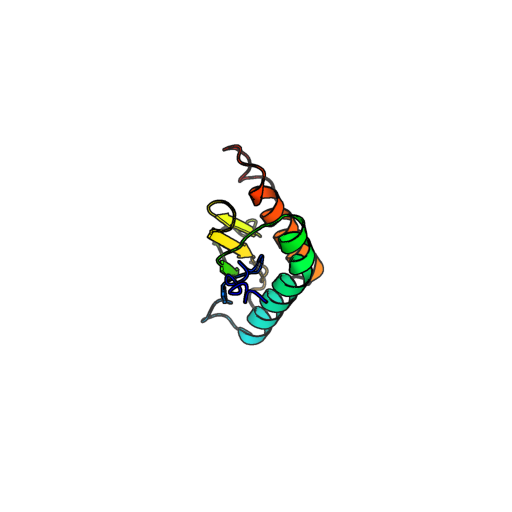M 701 C C . PHE A 1 89 ? 10.205 3.398 -2.776 1.00 98.44 89 PHE A C 1
ATOM 703 O O . PHE A 1 89 ? 9.953 2.279 -2.312 1.00 98.44 89 PHE A O 1
ATOM 710 N N . PRO A 1 90 ? 10.992 4.285 -2.138 1.00 98.38 90 PRO A N 1
ATOM 711 C CA . PRO A 1 90 ? 11.447 4.089 -0.765 1.00 98.38 90 PRO A CA 1
ATOM 712 C C . PRO A 1 90 ? 10.273 3.836 0.184 1.00 98.38 90 PRO A C 1
ATOM 714 O O . PRO A 1 90 ? 9.182 4.380 -0.008 1.00 98.38 90 PRO A O 1
ATOM 717 N N . PHE A 1 91 ? 10.494 3.013 1.208 1.00 98.50 91 PHE A N 1
ATOM 718 C CA . PHE A 1 91 ? 9.438 2.608 2.136 1.00 98.50 91 PHE A CA 1
ATOM 719 C C . PHE A 1 91 ? 8.796 3.810 2.839 1.00 98.50 91 PHE A C 1
ATOM 721 O O . PHE A 1 91 ? 7.580 3.851 3.006 1.00 98.50 91 PHE A O 1
ATOM 728 N N . GLU A 1 92 ? 9.599 4.810 3.184 1.00 98.38 92 GLU A N 1
ATOM 729 C CA . GLU A 1 92 ? 9.185 6.033 3.864 1.00 98.38 92 GLU A CA 1
ATOM 730 C C . GLU A 1 92 ? 8.162 6.807 3.023 1.00 98.38 92 GLU A C 1
ATOM 732 O O . GLU A 1 92 ? 7.090 7.132 3.522 1.00 98.38 92 GLU A O 1
ATOM 737 N N . ALA A 1 93 ? 8.414 6.982 1.721 1.00 98.19 93 ALA A N 1
ATOM 738 C CA . ALA A 1 93 ? 7.486 7.651 0.802 1.00 98.19 93 ALA A CA 1
ATOM 739 C C . ALA A 1 93 ? 6.157 6.885 0.645 1.00 98.19 93 ALA A C 1
ATOM 741 O O . ALA A 1 93 ? 5.074 7.470 0.527 1.00 98.19 93 ALA A O 1
ATOM 742 N N . LEU A 1 94 ? 6.214 5.549 0.666 1.00 98.62 94 LEU A N 1
ATOM 743 C CA . LEU A 1 94 ? 5.015 4.710 0.640 1.00 98.62 94 LEU A CA 1
ATOM 744 C C . LEU A 1 94 ? 4.211 4.832 1.940 1.00 98.62 94 LEU A C 1
ATOM 746 O O . LEU A 1 94 ? 2.979 4.892 1.903 1.00 98.62 94 LEU A O 1
ATOM 750 N N . LEU A 1 95 ? 4.900 4.882 3.082 1.00 98.56 95 LEU A N 1
ATOM 751 C CA . LEU A 1 95 ? 4.281 5.074 4.387 1.00 98.56 95 LEU A CA 1
ATOM 752 C C . LEU A 1 95 ? 3.652 6.468 4.498 1.00 98.56 95 LEU A C 1
ATOM 754 O O . LEU A 1 95 ? 2.511 6.569 4.938 1.00 98.56 95 LEU A O 1
ATOM 758 N N . GLU A 1 96 ? 4.333 7.518 4.038 1.00 98.25 96 GLU A N 1
ATOM 759 C CA . GLU A 1 96 ? 3.800 8.885 3.955 1.00 98.25 96 GLU A CA 1
ATOM 760 C C . GLU A 1 96 ? 2.508 8.937 3.137 1.00 98.25 96 GLU A C 1
ATOM 762 O O . GLU A 1 96 ? 1.504 9.491 3.591 1.00 98.25 96 GLU A O 1
ATOM 767 N N . THR A 1 97 ? 2.498 8.278 1.976 1.00 98.19 97 THR A N 1
ATOM 768 C CA . THR A 1 97 ? 1.298 8.168 1.138 1.00 98.19 97 THR A CA 1
ATOM 769 C C . THR A 1 97 ? 0.169 7.465 1.898 1.00 98.19 97 THR A C 1
ATOM 771 O O . THR A 1 97 ? -0.955 7.957 1.937 1.00 98.19 97 THR A O 1
AT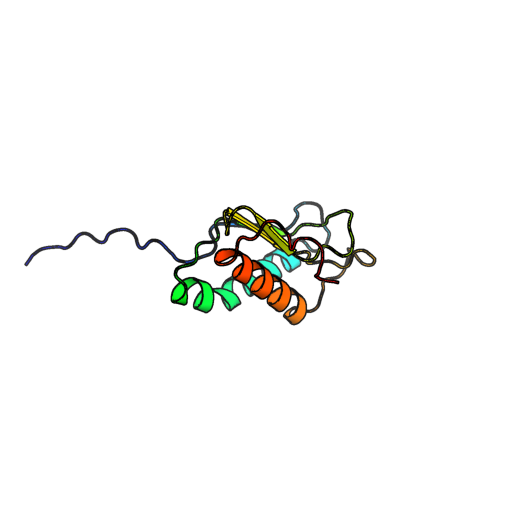OM 774 N N . MET A 1 98 ? 0.445 6.344 2.573 1.00 98.00 98 MET A N 1
ATOM 775 C CA . MET A 1 98 ? -0.570 5.649 3.374 1.00 98.00 98 MET A CA 1
ATOM 776 C C . MET A 1 98 ? -1.117 6.523 4.511 1.00 98.00 98 MET A C 1
ATOM 778 O O . MET A 1 98 ? -2.325 6.541 4.751 1.00 98.00 98 MET A O 1
ATOM 782 N N . LEU A 1 99 ? -0.252 7.255 5.214 1.00 97.56 99 LEU A N 1
ATOM 783 C CA . LEU A 1 99 ? -0.657 8.163 6.286 1.00 97.56 99 LEU A CA 1
ATOM 784 C C . LEU A 1 99 ? -1.546 9.291 5.754 1.00 97.56 99 LEU A C 1
ATOM 786 O O . LEU A 1 99 ? -2.570 9.583 6.372 1.00 97.56 99 LEU A O 1
ATOM 790 N N . HIS A 1 100 ? -1.207 9.863 4.595 1.00 96.12 100 HIS A N 1
ATOM 791 C CA . HIS A 1 100 ? -2.047 10.834 3.896 1.00 96.12 100 HIS A CA 1
ATOM 792 C C . HIS A 1 100 ? -3.441 10.259 3.615 1.00 96.12 100 HIS A C 1
ATOM 794 O O . HIS A 1 100 ? -4.444 10.858 4.011 1.00 96.12 100 HIS A O 1
ATOM 800 N N . GLU A 1 101 ? -3.518 9.060 3.030 1.00 96.56 101 GLU A N 1
ATOM 801 C CA . GLU A 1 101 ? -4.798 8.414 2.724 1.00 96.56 101 GLU A CA 1
ATOM 802 C C . GLU A 1 101 ? -5.644 8.145 3.972 1.00 96.56 101 GLU A C 1
ATOM 804 O O . GLU A 1 101 ? -6.873 8.237 3.926 1.00 96.56 101 GLU A O 1
ATOM 809 N N . LEU A 1 102 ? -5.023 7.859 5.118 1.00 95.56 102 LEU A N 1
ATOM 810 C CA . LEU A 1 102 ? -5.752 7.720 6.378 1.00 95.56 102 LEU A CA 1
ATOM 811 C C . LEU A 1 102 ? -6.370 9.038 6.862 1.00 95.56 102 LEU A C 1
ATOM 813 O O . LEU A 1 102 ? -7.386 9.002 7.556 1.00 95.56 102 LEU A O 1
ATOM 817 N N . THR A 1 103 ? -5.840 10.203 6.485 1.00 94.75 103 THR A N 1
ATOM 818 C CA . THR A 1 103 ? -6.459 11.490 6.854 1.00 94.75 103 THR A CA 1
ATOM 819 C C . THR A 1 103 ? -7.815 11.707 6.170 1.00 94.75 103 THR A C 1
ATOM 821 O O . THR A 1 103 ? -8.732 12.275 6.778 1.00 94.75 103 THR A O 1
ATOM 824 N N . HIS A 1 104 ? -7.998 11.146 4.968 1.00 90.19 104 HIS A N 1
ATOM 825 C CA . HIS A 1 104 ? -9.273 11.130 4.234 1.00 90.19 104 HIS A CA 1
ATOM 826 C C . HIS A 1 104 ? -10.348 10.253 4.897 1.00 90.19 104 HIS A C 1
ATOM 828 O O . HIS A 1 104 ? -11.520 10.312 4.530 1.00 90.19 104 HIS A O 1
ATOM 834 N N . MET A 1 105 ? -10.003 9.462 5.923 1.00 89.19 105 MET A N 1
ATOM 835 C CA . MET A 1 105 ? -10.996 8.744 6.738 1.00 89.19 105 MET A CA 1
ATOM 836 C C . MET A 1 105 ? -11.892 9.707 7.530 1.00 89.19 105 MET A C 1
ATOM 838 O O . MET A 1 105 ? -13.070 9.422 7.749 1.00 89.19 105 MET A O 1
ATOM 842 N N . VAL A 1 106 ? -11.339 10.847 7.958 1.00 82.75 106 VAL A N 1
ATOM 843 C CA . VAL A 1 106 ? -12.029 11.827 8.814 1.00 82.75 106 VAL A CA 1
ATOM 844 C C . VAL A 1 106 ? -12.580 12.990 7.997 1.00 82.75 106 VAL A C 1
ATOM 846 O O . VAL A 1 106 ? -13.679 13.465 8.275 1.00 82.75 106 VAL A O 1
ATOM 849 N N . ARG A 1 107 ? -11.849 13.440 6.970 1.00 67.69 107 ARG A N 1
ATOM 850 C CA . ARG A 1 107 ? -12.250 14.575 6.131 1.00 67.69 107 ARG A CA 1
ATOM 851 C C . ARG A 1 107 ? -12.958 14.091 4.864 1.00 67.69 107 ARG A C 1
ATOM 853 O O . ARG A 1 107 ? -12.386 13.336 4.093 1.00 67.69 107 ARG A O 1
ATOM 860 N N . VAL A 1 108 ? -14.189 14.554 4.636 1.00 55.81 108 VAL A N 1
ATOM 861 C CA . VAL A 1 108 ? -14.817 14.571 3.303 1.00 55.81 108 VAL A CA 1
ATOM 862 C C . VAL A 1 108 ? -15.226 16.002 3.013 1.00 55.81 108 VAL A C 1
ATOM 864 O O . VAL A 1 108 ? -16.17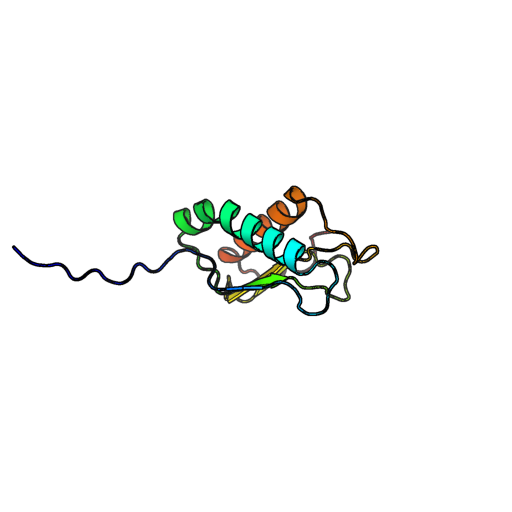9 16.505 3.596 1.00 55.81 108 VAL A O 1
ATOM 867 N N . GLY A 1 109 ? -14.483 16.641 2.121 1.00 42.00 109 GLY A N 1
ATOM 868 C CA . GLY A 1 109 ? -14.941 17.771 1.329 1.00 42.00 109 GLY A CA 1
ATOM 869 C C . GLY A 1 109 ? -14.685 17.388 -0.120 1.00 42.00 109 GLY A C 1
ATOM 870 O O . GLY A 1 109 ? -13.574 16.976 -0.454 1.00 42.00 109 GLY A O 1
ATOM 871 N N . ILE A 1 110 ? -15.727 17.423 -0.940 1.00 44.88 110 ILE A N 1
ATOM 872 C CA . ILE A 1 110 ? -15.686 17.197 -2.385 1.00 44.88 110 ILE A CA 1
ATOM 873 C C . ILE A 1 110 ? -14.866 18.345 -3.002 1.00 44.88 110 ILE A C 1
ATOM 875 O O . ILE A 1 110 ? -15.466 19.283 -3.489 1.00 44.88 110 ILE A O 1
ATOM 879 N N . GLU A 1 111 ? -13.532 18.355 -2.886 1.00 45.22 111 GLU A N 1
ATOM 880 C CA . GLU A 1 111 ? -12.681 19.304 -3.642 1.00 45.22 111 GLU A CA 1
ATOM 881 C C . GLU A 1 111 ? -11.160 19.086 -3.590 1.00 45.22 111 GLU A C 1
ATOM 883 O O . GLU A 1 111 ? -10.424 19.849 -4.200 1.00 45.22 111 GLU A O 1
ATOM 888 N N . TRP A 1 112 ? -10.634 18.053 -2.926 1.00 45.56 112 TRP A N 1
ATOM 889 C CA . TRP A 1 112 ? -9.173 17.896 -2.806 1.00 45.56 112 TRP A CA 1
ATOM 890 C C . TRP A 1 112 ? -8.690 16.563 -3.378 1.00 45.56 112 TRP A C 1
ATOM 892 O O . TRP A 1 112 ? -8.123 15.743 -2.665 1.00 45.56 112 TRP A O 1
ATOM 902 N N . GLN A 1 113 ? -8.956 16.324 -4.667 1.00 48.97 113 GLN A N 1
ATOM 903 C CA . GL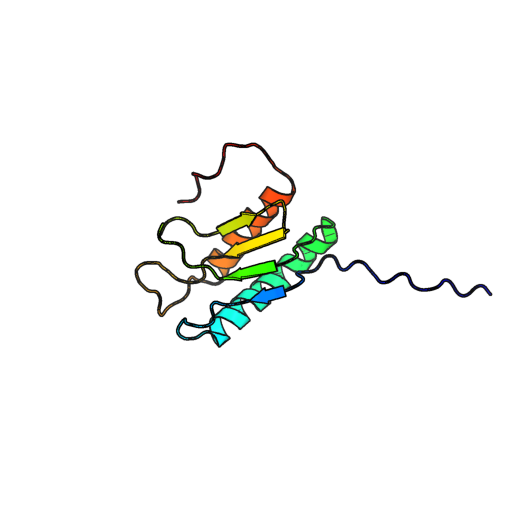N A 1 113 ? -8.373 15.195 -5.410 1.00 48.97 113 GLN A CA 1
ATOM 904 C C . GLN A 1 113 ? -7.148 15.580 -6.261 1.00 48.97 113 GLN A C 1
ATOM 906 O O . GLN A 1 113 ? -6.523 14.685 -6.821 1.00 48.97 113 GLN A O 1
ATOM 911 N N . GLU A 1 114 ? -6.759 16.860 -6.337 1.00 47.41 114 GLU A N 1
ATOM 912 C CA . GLU A 1 114 ? -5.753 17.316 -7.321 1.00 47.41 114 GLU A CA 1
ATOM 913 C C . GLU A 1 114 ? -4.383 17.737 -6.764 1.00 47.41 114 GLU A C 1
ATOM 915 O O . GLU A 1 114 ? -3.499 18.079 -7.540 1.00 47.41 114 GLU A O 1
ATOM 920 N N . HIS A 1 115 ? -4.143 17.682 -5.450 1.00 42.47 115 HIS A N 1
ATOM 921 C CA . HIS A 1 115 ? -2.908 18.241 -4.879 1.00 42.47 115 HIS A CA 1
ATOM 922 C C . HIS A 1 115 ? -2.143 17.265 -3.991 1.00 42.47 115 HIS A C 1
ATOM 924 O O . HIS A 1 115 ? -1.992 17.493 -2.793 1.00 42.47 115 HIS A O 1
ATOM 930 N N . VAL A 1 116 ? -1.606 16.205 -4.595 1.00 56.50 116 VAL A N 1
ATOM 931 C CA . VAL A 1 116 ? -0.373 15.577 -4.102 1.00 56.50 116 VAL A CA 1
ATOM 932 C C . V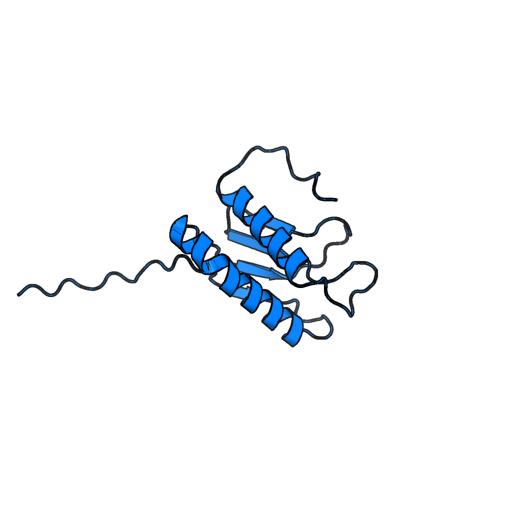AL A 1 116 ? 0.506 15.235 -5.314 1.00 56.50 116 VAL A C 1
ATOM 934 O O . VAL A 1 116 ? 0.262 14.233 -5.979 1.00 56.50 116 VAL A O 1
ATOM 937 N N . TYR A 1 117 ? 1.490 16.121 -5.537 1.00 47.41 117 TYR A N 1
ATOM 938 C CA . TYR A 1 117 ? 2.533 16.218 -6.582 1.00 47.41 117 TYR A CA 1
ATOM 939 C C . TYR A 1 117 ? 2.097 16.301 -8.034 1.00 47.41 117 TYR A C 1
ATOM 941 O O . TYR A 1 117 ? 1.824 15.240 -8.615 1.00 47.41 117 TYR A O 1
#

pLDDT: mean 86.87, std 19.66, range [38.16, 98.75]

Sequence (117 aa):
MAMMQGGGAESFAIGKVRALVRRPRRDDAQKLLEQIAAHVLPILTQRCFRVRRLQEFFPTNPHLLGMNVNKGVKIYIRLRPANAPGTFFPFEALLETMLHELTHMVRVGIEWQEHVY

Organism: Globisporangium ultimum (strain ATCC 200006 / CBS 805.95 / DAOM BR144) (NCBI:txid431595)

InterPro domains:
  IPR013536 WLM domain [PF08325] (14-107)
  IPR013536 WLM domain [PS51397] (5-117)
  IPR053000 DNA-dependent metalloprotease WSS1-like [PTHR46622] (13-106)

Secondary structure (DSSP, 8-state):
------------SEEEEE--TTSTTHHHHHHHHHHHHHHHHHHHHHTT--EEEEEE---SSTT--EEEETTTTEEEE--S-TT-TTS---HHHHHHHHHHHHHTTT---TT-SS---